Protein AF-A0A512JRG2-F1 (afdb_monomer)

Solvent-accessible surface area (backbone atoms only — not comparable to full-atom values): 3413 Å² total; per-residue (Å²): 136,86,83,88,81,74,90,84,61,73,32,84,68,35,85,44,71,67,50,39,50,52,48,44,48,55,26,55,72,71,63,44,69,65,49,38,51,49,41,53,52,34,54,55,51,17,59,58,61,73,77,63,69,82,134

Foldseek 3Di:
DDDDDDDDQCLCVLQDPVSLVVLLVVQVVVVDPVSNVSSVVSNVVNVVVNVDDDD

Sequence (55 aa):
MSVKVSEWDPANYLDNDEVRTAYLKAALEDGDPKLIKAAIDDIGRSRGVMEGGPP

InterPro domains:
  IPR014057 Uncharacterized protein HI1420 [PF21716] (5-50)

Organism: NCBI:txid1010610

Structure (mmCIF, N/CA/C/O backbone):
data_AF-A0A512JRG2-F1
#
_entry.id   AF-A0A512JRG2-F1
#
loop_
_atom_site.group_PDB
_atom_site.id
_atom_site.type_symbol
_atom_site.label_atom_id
_atom_site.label_alt_id
_atom_site.label_comp_id
_atom_site.label_asym_id
_atom_site.label_entity_id
_atom_site.label_seq_id
_atom_site.pdbx_PDB_ins_code
_atom_site.Cartn_x
_atom_site.Cartn_y
_atom_site.Cartn_z
_atom_site.occupancy
_atom_site.B_iso_or_equiv
_atom_site.auth_seq_id
_atom_site.auth_comp_id
_atom_site.a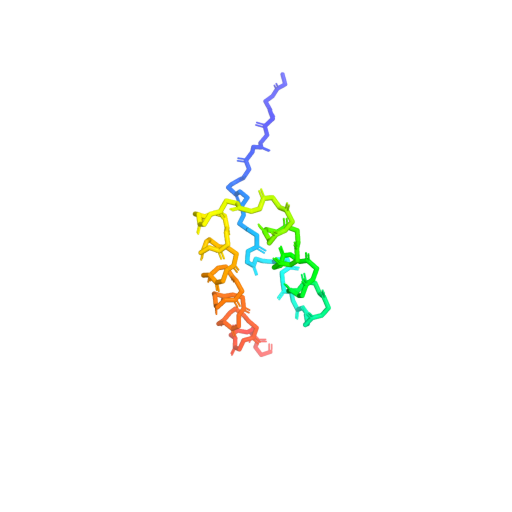uth_asym_id
_atom_site.auth_atom_id
_atom_site.pdbx_PDB_model_num
ATOM 1 N N . MET A 1 1 ? -16.454 15.448 -24.653 1.00 49.50 1 MET A N 1
ATOM 2 C CA . MET A 1 1 ? -15.080 14.973 -24.375 1.00 49.50 1 MET A CA 1
ATOM 3 C C . MET A 1 1 ? -15.200 13.636 -23.660 1.00 49.50 1 MET A C 1
ATOM 5 O O . MET A 1 1 ? -15.849 13.607 -22.626 1.00 49.50 1 MET A O 1
ATOM 9 N N . SER A 1 2 ? -14.667 12.544 -24.215 1.00 60.44 2 SER A N 1
ATOM 10 C CA . SER A 1 2 ? -14.629 11.239 -23.530 1.00 60.44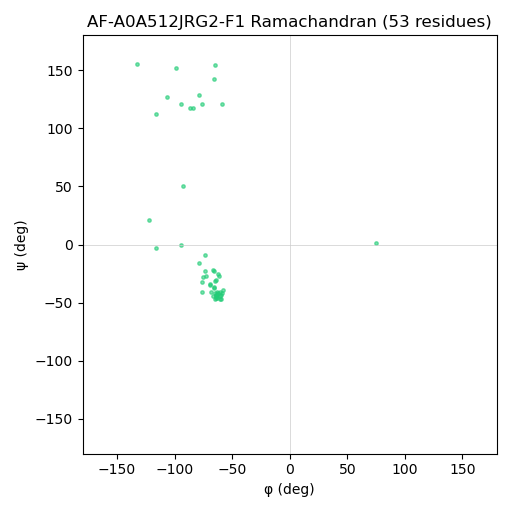 2 SER A CA 1
ATOM 11 C C . SER A 1 2 ? -13.295 11.089 -22.815 1.00 60.44 2 SER A C 1
ATOM 13 O O . SER A 1 2 ? -12.252 11.142 -23.464 1.00 60.44 2 SER A O 1
ATOM 15 N N . VAL A 1 3 ? -13.326 10.911 -21.494 1.00 75.50 3 VAL A N 1
ATOM 16 C CA . VAL A 1 3 ? -12.134 10.562 -20.714 1.00 75.50 3 VAL A CA 1
ATOM 17 C C . VAL A 1 3 ? -11.872 9.065 -20.882 1.00 75.50 3 VAL A C 1
ATOM 19 O O . VAL A 1 3 ? -12.788 8.254 -20.752 1.00 75.50 3 VAL A O 1
ATOM 22 N N . LYS A 1 4 ? -10.641 8.694 -21.236 1.00 73.62 4 LYS A N 1
ATOM 23 C CA . LYS A 1 4 ? -10.217 7.292 -21.235 1.00 73.62 4 LYS A CA 1
ATOM 24 C C . LYS A 1 4 ? -9.734 6.968 -19.827 1.00 73.62 4 LYS A C 1
ATOM 26 O O . LYS A 1 4 ? -8.787 7.593 -19.362 1.00 73.62 4 LYS A O 1
ATOM 31 N N . VAL A 1 5 ? -10.407 6.032 -19.166 1.00 77.12 5 VAL A N 1
ATOM 32 C CA . VAL A 1 5 ? -9.986 5.485 -17.874 1.00 77.12 5 VAL A CA 1
ATOM 33 C C . VAL A 1 5 ? -9.464 4.083 -18.139 1.00 77.12 5 VAL A C 1
ATOM 35 O O . VAL A 1 5 ? -10.147 3.288 -18.783 1.00 77.12 5 VAL A O 1
ATOM 38 N N . SER A 1 6 ? -8.251 3.812 -17.680 1.00 74.56 6 SER A N 1
ATOM 39 C CA . SER A 1 6 ? -7.685 2.466 -17.646 1.00 74.56 6 SER A CA 1
ATOM 40 C C . SER A 1 6 ? -7.852 1.903 -16.238 1.00 74.56 6 SER A C 1
ATOM 42 O O . SER A 1 6 ? -7.891 2.672 -15.276 1.00 74.56 6 SER A O 1
ATOM 44 N N . GLU A 1 7 ? -7.949 0.580 -16.112 1.00 77.31 7 GLU A N 1
ATOM 45 C CA . GLU A 1 7 ? -7.920 -0.080 -14.806 1.00 77.31 7 GLU A CA 1
ATOM 46 C C . GLU A 1 7 ? -6.603 0.266 -14.105 1.00 77.31 7 GLU A C 1
ATOM 48 O O . GLU A 1 7 ? -5.518 0.062 -14.652 1.00 77.31 7 GLU A O 1
ATOM 53 N N . TRP A 1 8 ? -6.709 0.882 -12.928 1.00 77.38 8 TRP A N 1
ATOM 54 C CA . TRP A 1 8 ? -5.548 1.240 -12.131 1.00 77.38 8 TRP A CA 1
ATOM 55 C C . TRP A 1 8 ? -5.129 0.026 -11.314 1.00 77.38 8 TRP A C 1
ATOM 57 O O . TRP A 1 8 ? -5.897 -0.451 -10.479 1.00 77.38 8 TRP A O 1
ATOM 67 N N . ASP A 1 9 ? -3.917 -0.458 -11.564 1.00 78.94 9 ASP A N 1
ATOM 68 C CA . ASP A 1 9 ? -3.339 -1.582 -10.845 1.00 78.94 9 ASP A CA 1
ATOM 69 C C . ASP A 1 9 ? -2.099 -1.095 -10.065 1.00 78.94 9 ASP A C 1
ATOM 71 O O . ASP A 1 9 ? -1.104 -0.691 -10.681 1.00 78.94 9 ASP A O 1
ATOM 75 N N . PRO A 1 10 ? -2.144 -1.081 -8.718 1.00 79.81 10 PRO A N 1
ATOM 76 C CA . PRO A 1 10 ? -1.046 -0.589 -7.885 1.00 79.81 10 PRO A CA 1
ATOM 77 C C . PRO A 1 10 ? 0.231 -1.410 -8.061 1.00 79.81 10 PRO A C 1
ATOM 79 O O . PRO A 1 10 ? 1.325 -0.876 -7.868 1.00 79.81 10 PRO A O 1
ATOM 82 N N . ALA A 1 11 ? 0.126 -2.679 -8.469 1.00 83.12 11 ALA A N 1
ATOM 83 C CA . ALA A 1 11 ? 1.278 -3.556 -8.580 1.00 83.12 11 ALA A CA 1
ATOM 84 C C . ALA A 1 11 ? 2.266 -3.101 -9.671 1.00 83.12 11 ALA A C 1
ATOM 86 O O . ALA A 1 11 ? 3.454 -3.406 -9.570 1.00 83.12 11 ALA A O 1
ATOM 87 N N . ASN A 1 12 ? 1.805 -2.318 -10.655 1.00 81.75 12 ASN A N 1
ATOM 88 C CA . ASN A 1 12 ? 2.634 -1.716 -11.708 1.00 81.75 12 ASN A CA 1
ATOM 89 C C . ASN A 1 12 ? 3.504 -0.538 -11.236 1.00 81.75 12 ASN A C 1
ATOM 91 O O . ASN A 1 12 ? 4.311 -0.049 -12.016 1.00 81.75 12 ASN A O 1
ATOM 95 N N . TYR A 1 13 ? 3.314 -0.051 -10.007 1.00 82.38 13 TYR A N 1
ATOM 96 C CA . TYR A 1 13 ? 4.042 1.104 -9.459 1.00 82.38 13 TYR A CA 1
ATOM 97 C C . TYR A 1 13 ? 4.920 0.742 -8.253 1.00 82.38 13 TYR A C 1
ATOM 99 O O . TYR A 1 13 ? 5.608 1.587 -7.683 1.00 82.38 13 TYR A O 1
ATOM 107 N N . LEU A 1 14 ? 4.883 -0.516 -7.816 1.00 86.12 14 LEU A N 1
ATOM 108 C CA . LEU A 1 14 ? 5.641 -1.034 -6.677 1.00 86.12 14 LEU A CA 1
ATOM 109 C C . LEU A 1 14 ? 6.981 -1.624 -7.155 1.00 86.12 14 LEU A C 1
ATOM 111 O O . LEU A 1 14 ? 7.349 -2.757 -6.821 1.00 86.12 14 LEU A O 1
ATOM 115 N N . ASP A 1 15 ? 7.708 -0.848 -7.955 1.00 80.00 15 ASP A N 1
ATOM 116 C CA . ASP A 1 15 ? 8.915 -1.275 -8.678 1.00 80.00 15 ASP A CA 1
ATOM 117 C C . ASP A 1 15 ? 10.136 -1.436 -7.765 1.00 80.00 15 ASP A C 1
ATOM 119 O O . ASP A 1 15 ? 11.071 -2.169 -8.078 1.00 80.00 15 ASP A O 1
ATOM 123 N N . ASN A 1 16 ? 10.122 -0.764 -6.611 1.00 85.81 16 ASN A N 1
ATOM 124 C CA . ASN A 1 16 ? 11.232 -0.723 -5.666 1.00 85.81 16 ASN A CA 1
ATOM 125 C C . ASN A 1 16 ? 10.759 -0.987 -4.233 1.00 85.81 16 ASN A C 1
ATOM 127 O O . ASN A 1 16 ?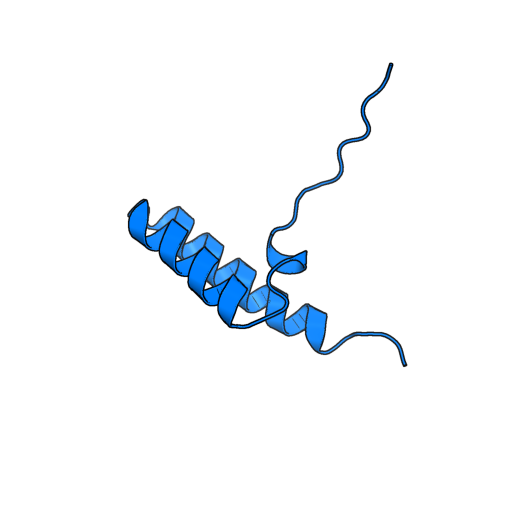 9.610 -0.719 -3.869 1.00 85.81 16 ASN A O 1
ATOM 131 N N . ASP A 1 17 ? 11.673 -1.469 -3.393 1.00 86.19 17 ASP A N 1
ATOM 132 C CA . ASP A 1 17 ? 11.382 -1.831 -2.002 1.00 86.19 17 ASP A CA 1
ATOM 133 C C . ASP A 1 17 ? 10.950 -0.641 -1.131 1.00 86.19 17 ASP A C 1
ATOM 135 O O . ASP A 1 17 ? 10.100 -0.801 -0.252 1.00 86.19 17 ASP A O 1
ATOM 139 N N . GLU A 1 18 ? 11.436 0.568 -1.419 1.00 88.56 18 GLU A N 1
ATOM 140 C CA . GLU A 1 18 ? 10.983 1.791 -0.741 1.00 88.56 18 GLU A CA 1
ATOM 141 C C . GLU A 1 18 ? 9.496 2.065 -0.996 1.00 88.56 18 GLU A C 1
ATOM 143 O O . GLU A 1 18 ? 8.741 2.330 -0.058 1.00 88.56 18 GLU A O 1
ATOM 148 N N . VAL A 1 19 ? 9.050 1.923 -2.249 1.00 89.31 19 VAL A N 1
ATOM 149 C CA . VAL A 1 19 ? 7.653 2.164 -2.635 1.00 89.31 19 VAL A CA 1
ATOM 150 C C . VAL A 1 19 ? 6.737 1.104 -2.028 1.00 89.31 19 VAL A C 1
ATOM 152 O O . VAL A 1 19 ? 5.688 1.432 -1.478 1.00 89.31 19 VAL A O 1
ATOM 155 N N . ARG A 1 20 ? 7.168 -0.163 -2.026 1.00 89.25 20 ARG A N 1
ATOM 156 C CA . ARG A 1 20 ? 6.450 -1.268 -1.363 1.00 89.25 20 ARG A CA 1
ATOM 157 C C . ARG A 1 20 ? 6.287 -1.024 0.130 1.00 89.25 20 ARG A C 1
ATOM 159 O O . ARG A 1 20 ? 5.210 -1.233 0.680 1.00 89.25 20 ARG A O 1
ATOM 166 N N . THR A 1 21 ? 7.349 -0.556 0.779 1.00 91.38 21 THR A N 1
ATOM 167 C CA . THR A 1 21 ? 7.344 -0.269 2.215 1.00 91.38 21 THR A CA 1
ATOM 168 C C . THR A 1 21 ? 6.414 0.895 2.541 1.00 91.38 21 THR A C 1
ATOM 170 O O . THR A 1 21 ? 5.635 0.800 3.488 1.00 91.38 21 THR A O 1
ATOM 173 N N . ALA A 1 22 ? 6.457 1.973 1.752 1.00 92.06 22 ALA A N 1
ATOM 174 C CA . ALA A 1 22 ? 5.558 3.113 1.908 1.00 92.06 22 ALA A CA 1
ATOM 175 C C . ALA A 1 22 ? 4.088 2.713 1.699 1.00 92.06 22 ALA A C 1
ATOM 177 O O . ALA A 1 22 ? 3.228 3.103 2.486 1.00 92.06 22 ALA A O 1
ATOM 178 N N . TYR A 1 23 ? 3.810 1.877 0.697 1.00 91.56 23 TYR A N 1
ATOM 179 C CA . TYR A 1 23 ? 2.467 1.382 0.407 1.00 91.56 23 TYR A CA 1
ATOM 180 C C . TYR A 1 23 ? 1.907 0.498 1.529 1.00 91.56 23 TYR A C 1
ATOM 182 O O . TYR A 1 23 ? 0.794 0.724 2.005 1.00 91.56 23 TYR A O 1
ATOM 190 N N . LEU A 1 24 ? 2.703 -0.457 2.024 1.00 92.25 24 LEU A N 1
ATOM 191 C CA . LEU A 1 24 ? 2.312 -1.291 3.161 1.00 92.25 24 LEU A CA 1
ATOM 192 C C . LEU A 1 24 ? 2.112 -0.457 4.430 1.00 92.25 24 LEU A C 1
ATOM 194 O O . LEU A 1 24 ? 1.166 -0.696 5.175 1.00 92.25 24 LEU A O 1
ATOM 198 N N . LYS A 1 25 ? 2.979 0.531 4.678 1.00 93.62 25 LYS A N 1
ATOM 199 C CA . LYS A 1 25 ? 2.835 1.453 5.810 1.00 93.62 25 LYS A CA 1
ATOM 200 C C . LYS A 1 25 ? 1.526 2.229 5.747 1.00 93.62 25 LYS A C 1
ATOM 202 O O . LYS A 1 25 ? 0.815 2.229 6.742 1.00 93.62 25 LYS A O 1
ATOM 207 N N . ALA A 1 26 ? 1.176 2.789 4.592 1.00 93.25 26 ALA A N 1
ATOM 208 C CA . ALA A 1 26 ? -0.086 3.504 4.424 1.00 93.25 26 ALA A CA 1
ATOM 209 C C . ALA A 1 26 ? -1.299 2.602 4.722 1.00 93.25 26 ALA A C 1
ATOM 211 O O . ALA A 1 26 ? -2.221 3.017 5.419 1.00 93.25 26 ALA A O 1
ATOM 212 N N . ALA A 1 27 ? -1.272 1.343 4.268 1.00 93.44 27 ALA A N 1
ATOM 213 C CA . ALA A 1 27 ? -2.324 0.375 4.583 1.00 93.44 27 ALA A CA 1
ATOM 214 C C . ALA A 1 27 ? -2.374 0.010 6.082 1.00 93.44 27 ALA A C 1
ATOM 216 O O . ALA A 1 27 ? -3.452 -0.170 6.641 1.00 93.44 27 ALA A O 1
ATOM 217 N N . LEU A 1 28 ? -1.216 -0.084 6.747 1.00 92.50 28 LEU A N 1
ATOM 218 C CA . LEU A 1 28 ? -1.127 -0.328 8.191 1.00 92.50 28 LEU A CA 1
ATOM 219 C C . LEU A 1 28 ? -1.622 0.864 9.022 1.00 92.50 28 LEU A C 1
ATOM 221 O O . LEU A 1 28 ? -2.199 0.652 10.085 1.00 92.50 28 LEU A O 1
ATOM 225 N N . GLU A 1 29 ? -1.394 2.092 8.557 1.00 95.00 29 GLU A N 1
ATOM 226 C CA . GLU A 1 29 ? -1.859 3.322 9.209 1.00 95.00 29 GLU A CA 1
ATOM 227 C C . GLU A 1 29 ? -3.380 3.488 9.132 1.00 95.00 29 GLU A C 1
ATOM 229 O O . GLU A 1 29 ? -3.981 3.972 10.089 1.00 95.00 29 GLU A O 1
ATOM 234 N N . ASP A 1 30 ? -4.006 3.041 8.040 1.00 92.88 30 ASP A N 1
ATOM 235 C CA . ASP A 1 30 ? -5.468 2.971 7.936 1.00 92.88 30 ASP A CA 1
ATOM 236 C C . ASP A 1 30 ? -6.057 1.953 8.934 1.00 92.88 30 ASP A C 1
ATOM 238 O O . ASP A 1 30 ? -7.142 2.140 9.484 1.00 92.88 30 ASP A O 1
ATOM 242 N N . GLY A 1 31 ? -5.301 0.889 9.228 1.00 91.31 31 GLY A N 1
ATOM 243 C CA . GLY A 1 31 ? -5.676 -0.138 10.199 1.00 91.31 31 GLY A CA 1
ATOM 244 C C . GLY A 1 31 ? -6.751 -1.106 9.698 1.00 91.31 31 GLY A C 1
ATOM 245 O O . GLY A 1 31 ? -7.142 -2.014 10.435 1.00 91.31 31 GLY A O 1
ATOM 246 N N . ASP A 1 32 ? -7.214 -0.959 8.453 1.00 95.31 32 ASP A N 1
ATOM 247 C CA . ASP A 1 32 ? -8.162 -1.885 7.853 1.00 95.31 32 ASP A CA 1
ATOM 248 C C . ASP A 1 32 ? -7.466 -3.193 7.418 1.00 95.31 32 ASP A C 1
ATOM 250 O O . ASP A 1 32 ? -6.564 -3.203 6.570 1.00 95.31 32 ASP A O 1
ATOM 254 N N . PRO A 1 33 ? -7.893 -4.351 7.950 1.00 91.81 33 PRO A N 1
ATOM 255 C CA . PRO A 1 33 ? -7.262 -5.629 7.640 1.00 91.81 33 PRO A CA 1
ATOM 256 C C . PRO A 1 33 ? -7.442 -6.053 6.175 1.00 91.81 33 PRO A C 1
ATOM 258 O O . PRO A 1 33 ? -6.650 -6.856 5.675 1.00 91.81 33 PRO A O 1
ATOM 261 N N . LYS A 1 34 ? -8.458 -5.542 5.464 1.00 93.44 34 LYS A N 1
ATOM 262 C CA . LYS A 1 34 ? -8.645 -5.833 4.037 1.00 93.44 34 LYS A CA 1
ATOM 263 C C . LYS A 1 34 ? -7.657 -5.032 3.198 1.00 93.44 34 LYS A C 1
ATOM 265 O O . LYS A 1 34 ? -7.087 -5.612 2.277 1.00 93.44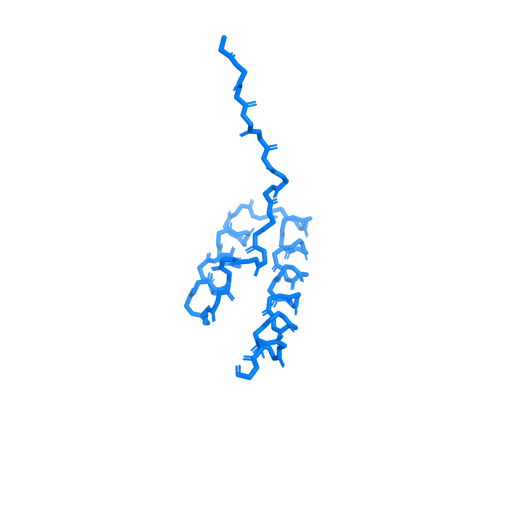 34 LYS A 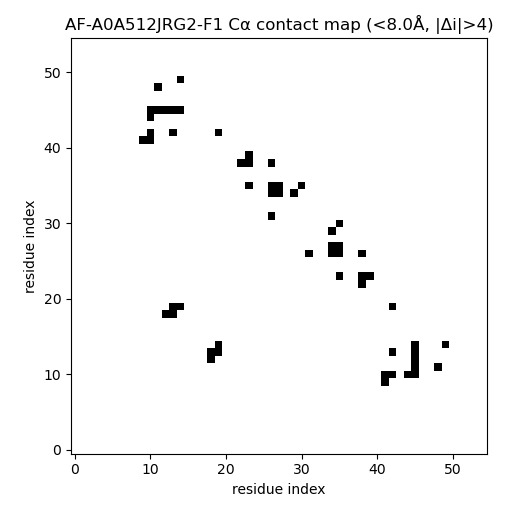O 1
ATOM 270 N N . LEU A 1 35 ? -7.411 -3.765 3.536 1.00 91.56 35 LEU A N 1
ATOM 271 C CA . LEU A 1 35 ? -6.389 -2.942 2.883 1.00 91.56 35 LEU A CA 1
ATOM 272 C C . LEU A 1 35 ? -4.988 -3.498 3.106 1.00 91.56 35 LEU A C 1
ATOM 274 O O . LEU A 1 35 ? -4.230 -3.622 2.151 1.00 91.56 35 LEU A O 1
ATOM 278 N N . ILE A 1 36 ? -4.660 -3.922 4.328 1.00 93.31 36 ILE A N 1
ATOM 279 C CA . ILE A 1 36 ? -3.361 -4.549 4.618 1.00 93.31 36 ILE A CA 1
ATOM 280 C C . ILE A 1 36 ? -3.183 -5.823 3.781 1.00 93.31 36 ILE A C 1
ATOM 282 O O . ILE A 1 36 ? -2.133 -6.031 3.174 1.00 93.31 36 ILE A O 1
ATOM 286 N N . LYS A 1 37 ? -4.221 -6.667 3.696 1.00 93.88 37 LYS A N 1
ATOM 287 C CA . LYS A 1 37 ? -4.189 -7.876 2.863 1.00 93.88 37 LYS A CA 1
ATOM 288 C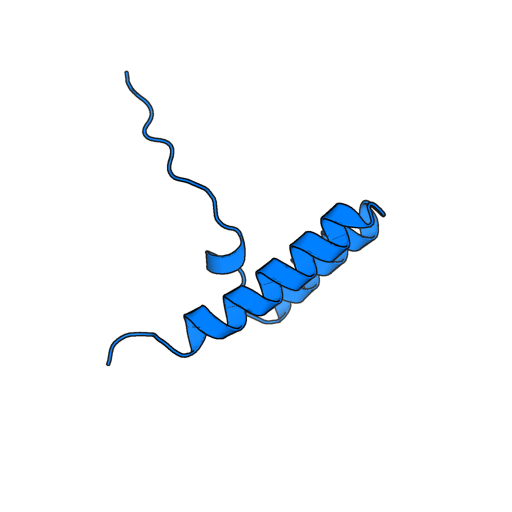 C . LYS A 1 37 ? -4.046 -7.551 1.374 1.00 93.88 37 LYS A C 1
ATOM 290 O O . LYS A 1 37 ? -3.283 -8.236 0.700 1.00 93.88 37 LYS A O 1
ATOM 295 N N . ALA A 1 38 ? -4.768 -6.548 0.871 1.00 92.12 38 ALA A N 1
ATOM 296 C CA . ALA A 1 38 ? -4.654 -6.097 -0.515 1.00 92.12 38 ALA A CA 1
ATOM 297 C C . ALA A 1 38 ? -3.232 -5.604 -0.809 1.00 92.12 38 ALA A C 1
ATOM 299 O O . ALA A 1 38 ? -2.606 -6.084 -1.747 1.00 92.12 38 ALA A O 1
ATOM 300 N N . ALA A 1 39 ? -2.668 -4.779 0.076 1.00 92.00 39 ALA A N 1
ATOM 301 C CA . ALA A 1 39 ? -1.324 -4.249 -0.089 1.00 92.00 39 ALA A C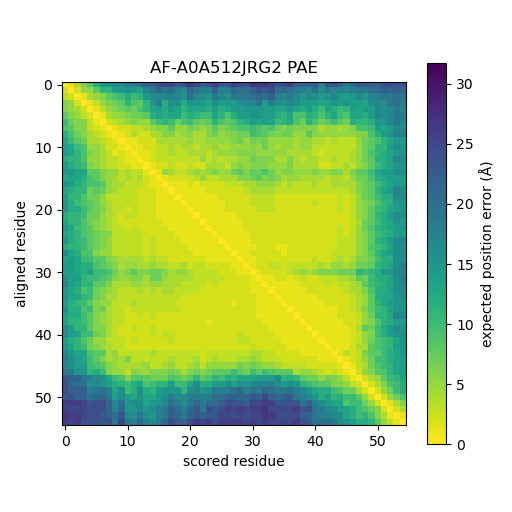A 1
ATOM 302 C C . ALA A 1 39 ? -0.252 -5.347 -0.151 1.00 92.00 39 ALA A C 1
ATOM 304 O O . ALA A 1 39 ? 0.662 -5.281 -0.969 1.00 92.00 39 ALA A O 1
ATOM 305 N N . ILE A 1 40 ? -0.376 -6.384 0.682 1.00 91.38 40 ILE A N 1
ATOM 306 C CA . ILE A 1 40 ? 0.526 -7.544 0.655 1.00 91.38 40 ILE A CA 1
ATOM 307 C C . ILE A 1 40 ? 0.391 -8.327 -0.662 1.00 91.38 40 ILE A C 1
ATOM 309 O O . ILE A 1 40 ? 1.404 -8.750 -1.221 1.00 91.38 40 ILE A O 1
ATOM 313 N N . ASP A 1 41 ? -0.834 -8.521 -1.157 1.00 91.31 41 ASP A N 1
ATOM 314 C CA . ASP A 1 41 ? -1.101 -9.217 -2.422 1.00 91.31 41 ASP A CA 1
ATOM 315 C C . ASP A 1 41 ? -0.519 -8.454 -3.621 1.00 91.31 41 ASP A C 1
ATOM 317 O O . ASP A 1 41 ? 0.176 -9.039 -4.454 1.00 91.31 41 ASP A O 1
ATOM 321 N N . ASP A 1 42 ? -0.716 -7.134 -3.650 1.00 90.50 42 ASP A N 1
ATOM 322 C CA . ASP A 1 42 ? -0.194 -6.254 -4.693 1.00 90.50 42 ASP A CA 1
ATOM 323 C C . ASP A 1 42 ? 1.341 -6.242 -4.687 1.00 90.50 42 ASP A C 1
ATOM 325 O O . ASP A 1 42 ? 1.952 -6.460 -5.730 1.00 90.50 42 ASP A O 1
ATOM 329 N N . ILE A 1 43 ? 1.982 -6.120 -3.515 1.00 89.31 43 ILE A N 1
ATOM 330 C CA . ILE A 1 43 ? 3.448 -6.235 -3.370 1.00 89.31 43 ILE A CA 1
ATOM 331 C C . ILE A 1 43 ? 3.956 -7.598 -3.869 1.00 89.31 43 ILE A C 1
ATOM 333 O O . ILE A 1 43 ? 5.020 -7.677 -4.493 1.00 89.31 43 ILE A O 1
ATOM 337 N N . GLY A 1 44 ? 3.213 -8.676 -3.602 1.00 87.50 44 GLY A N 1
ATOM 338 C CA . GLY A 1 44 ? 3.514 -10.015 -4.104 1.00 87.50 44 GLY A CA 1
ATOM 339 C C . GLY A 1 44 ? 3.457 -10.093 -5.631 1.00 87.50 44 GLY A C 1
ATOM 340 O O . GLY A 1 44 ? 4.388 -10.612 -6.250 1.00 87.50 44 GLY A O 1
ATOM 341 N N . ARG A 1 45 ? 2.416 -9.521 -6.249 1.00 83.69 45 ARG A N 1
ATOM 342 C CA . ARG A 1 45 ? 2.262 -9.454 -7.713 1.00 83.69 45 ARG A CA 1
ATOM 343 C C . ARG A 1 45 ? 3.334 -8.590 -8.377 1.00 83.69 45 ARG A C 1
ATOM 345 O O . ARG A 1 45 ? 3.863 -8.978 -9.418 1.00 83.69 45 ARG A O 1
ATOM 352 N N . SER A 1 46 ? 3.740 -7.493 -7.744 1.00 83.31 46 SER A N 1
ATOM 353 C CA . SER A 1 46 ? 4.803 -6.609 -8.242 1.00 83.31 46 SER A CA 1
ATOM 354 C C . SER A 1 46 ? 6.165 -7.281 -8.370 1.00 83.31 46 SER A C 1
ATOM 356 O O . SER A 1 46 ? 6.983 -6.893 -9.199 1.00 83.31 46 SER A O 1
ATOM 358 N N . ARG A 1 47 ? 6.424 -8.317 -7.567 1.00 71.00 47 ARG A N 1
ATOM 359 C CA . ARG A 1 47 ? 7.648 -9.119 -7.692 1.00 71.00 47 ARG A CA 1
ATOM 360 C C . ARG A 1 47 ? 7.636 -10.028 -8.921 1.00 71.00 47 ARG A C 1
ATOM 362 O O . ARG A 1 47 ? 8.697 -10.316 -9.457 1.00 71.00 47 ARG A O 1
ATOM 369 N N . GLY A 1 48 ? 6.457 -10.430 -9.396 1.00 63.50 48 GLY A N 1
ATOM 370 C CA . GLY A 1 48 ? 6.314 -11.226 -10.617 1.00 63.50 48 GLY A CA 1
ATOM 371 C C . GLY A 1 48 ? 6.485 -10.411 -11.902 1.00 63.50 48 GLY A C 1
ATOM 372 O O . GLY A 1 48 ? 7.009 -10.931 -12.882 1.00 63.50 48 GLY A O 1
ATOM 373 N N . VAL A 1 49 ? 6.094 -9.130 -11.908 1.00 57.16 49 VAL A N 1
ATOM 374 C CA . VAL A 1 49 ? 6.214 -8.268 -13.106 1.00 57.16 49 VAL A CA 1
ATOM 375 C C . VAL A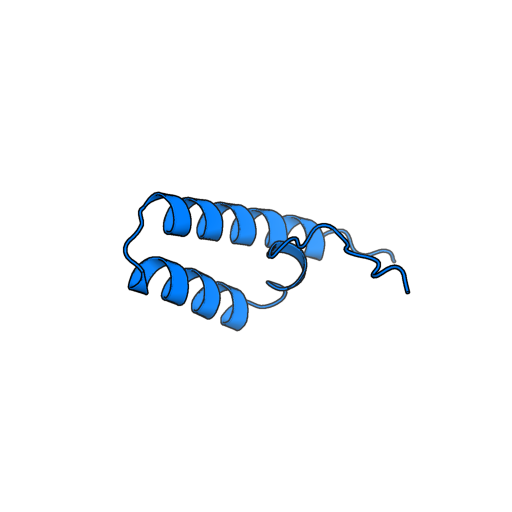 1 49 ? 7.652 -7.811 -13.379 1.00 57.16 49 VAL A C 1
ATOM 377 O O . VAL A 1 49 ? 8.025 -7.628 -14.534 1.00 57.16 49 VAL A O 1
ATOM 380 N N . MET A 1 50 ? 8.489 -7.693 -12.344 1.00 56.53 50 MET A N 1
ATOM 381 C CA . MET A 1 50 ? 9.900 -7.292 -12.474 1.00 56.53 50 MET A CA 1
ATOM 382 C C . MET A 1 50 ? 10.838 -8.419 -12.950 1.00 56.53 50 MET A C 1
ATOM 384 O O . MET A 1 50 ? 11.943 -8.128 -13.395 1.00 56.53 50 MET A O 1
ATOM 388 N N . GLU A 1 51 ? 10.413 -9.688 -12.902 1.00 52.16 51 GLU A N 1
ATOM 389 C CA . GLU A 1 51 ? 11.202 -10.842 -13.382 1.00 52.16 51 GLU A CA 1
ATOM 390 C C . GLU A 1 51 ? 10.871 -11.233 -14.844 1.00 52.16 51 GLU A C 1
ATOM 392 O O . GLU A 1 51 ? 11.484 -12.134 -15.410 1.00 52.16 51 GLU A O 1
ATOM 397 N N . GLY A 1 52 ? 9.938 -10.523 -15.493 1.00 46.50 52 GLY A N 1
ATOM 398 C CA . GLY A 1 52 ? 9.445 -10.825 -16.846 1.00 46.50 52 GLY A CA 1
ATOM 399 C C . GLY A 1 52 ? 9.601 -9.711 -17.891 1.00 46.50 52 GLY A C 1
ATOM 400 O O . GLY A 1 52 ? 8.856 -9.709 -18.871 1.00 46.50 52 GLY A O 1
ATOM 401 N N . GLY A 1 53 ? 10.510 -8.746 -17.705 1.00 41.78 53 GLY A N 1
ATOM 402 C CA . GLY A 1 53 ? 10.785 -7.718 -18.724 1.00 41.78 53 GLY A CA 1
ATOM 403 C C . GLY A 1 53 ? 11.410 -8.314 -20.004 1.00 41.78 53 GLY A C 1
ATOM 404 O O . GLY A 1 53 ? 12.199 -9.253 -19.891 1.00 41.78 53 GLY A O 1
ATOM 405 N N . PRO A 1 54 ? 11.066 -7.823 -21.217 1.00 44.00 54 PRO A N 1
ATOM 406 C CA . PRO A 1 54 ? 11.593 -8.368 -22.472 1.00 44.00 54 PRO A CA 1
ATOM 407 C C . PRO A 1 54 ? 13.118 -8.150 -22.585 1.00 44.00 54 PRO A C 1
ATOM 409 O O . PRO A 1 54 ? 13.629 -7.223 -21.953 1.00 44.00 54 PRO A O 1
ATOM 412 N N . PRO A 1 55 ? 13.831 -8.993 -23.364 1.00 47.50 55 PRO A N 1
ATOM 413 C CA . PRO A 1 55 ? 15.284 -8.905 -23.544 1.00 47.50 55 PRO A CA 1
ATOM 414 C C . PRO A 1 55 ? 15.748 -7.584 -24.169 1.00 47.50 55 PRO A C 1
ATOM 416 O O . PRO A 1 55 ? 14.976 -6.988 -24.958 1.00 47.50 55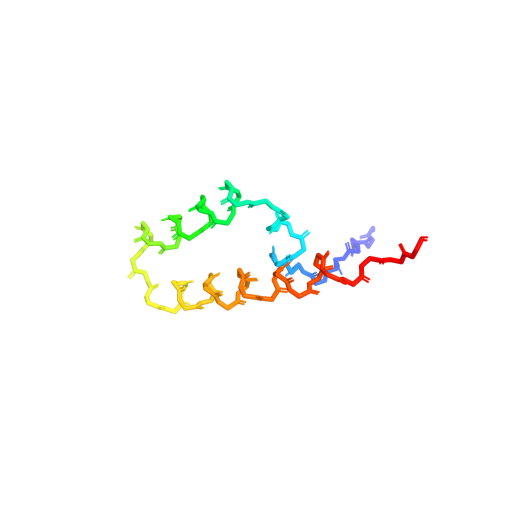 PRO A O 1
#

Mean predicted aligned error: 7.66 Å

Radius of gyration: 13.4 Å; Cα contacts (8 Å, |Δi|>4): 29; chains: 1; bounding box: 30×26×35 Å

Secondary structure (DSSP, 8-state):
-PPP-PPP-GGGG--SHHHHHHHHHHHHHH--HHHHHHHHHHHHHHHHHTT----

pLDDT: mean 80.66, std 15.12, range [41.78, 95.31]

Nearest PDB structures (foldseek):
  6le6-assembly2_B  TM=4.739E-01  e=6.373E+00  Homo sapiens
  3f9k-assembly1_C  TM=5.050E-01  e=9.932E+00  Homo sapiens
  6lbg-assembly2_A  TM=4.692E-01  e=8.749E+00  Homo sapiens
  6len-assembly2_B  TM=4.394E-01  e=9.932E+00  Homo sapiens